Protein AF-A0A8S2REW9-F1 (afdb_monomer_lite)

Foldseek 3Di:
DVVQLVPDDPPDPVNVCQVVVVDDHPLLSCQAGFWVAFADDPNHGDVVRGTRDHVPRDGDPSNVVSVVRSVVRVVVVVVVCVVVVVVVVVVVCVVCVQWDQDPVRDTDD

pLDDT: mean 95.64, std 2.53, range [85.56, 98.31]

Structure (mmCIF, N/CA/C/O backbone):
data_AF-A0A8S2REW9-F1
#
_entry.id   AF-A0A8S2REW9-F1
#
loop_
_atom_site.group_PDB
_atom_site.id
_atom_site.type_symbol
_atom_site.label_atom_id
_atom_site.label_alt_id
_atom_site.label_comp_id
_atom_site.label_asym_id
_atom_site.label_entity_id
_atom_site.label_seq_id
_atom_site.pdbx_PDB_ins_code
_atom_site.Cartn_x
_atom_site.Cartn_y
_atom_site.Cartn_z
_atom_site.occupancy
_atom_site.B_iso_or_equiv
_atom_site.auth_seq_id
_atom_site.auth_comp_id
_atom_site.auth_asym_id
_atom_site.auth_atom_id
_atom_site.pdbx_PDB_model_num
ATOM 1 N N . GLY A 1 1 ? -9.673 8.192 12.014 1.00 85.62 1 GLY A N 1
ATOM 2 C CA . GLY A 1 1 ? -8.272 8.351 11.568 1.00 85.62 1 GLY A CA 1
ATOM 3 C C . GLY A 1 1 ? -7.480 9.287 12.464 1.00 85.62 1 GLY A C 1
ATOM 4 O O . GLY A 1 1 ? -6.713 8.819 13.292 1.00 85.62 1 GLY A O 1
ATOM 5 N N . SER A 1 2 ? -7.694 10.601 12.353 1.00 91.25 2 SER A N 1
ATOM 6 C CA . SER A 1 2 ? -6.968 11.624 13.131 1.00 91.25 2 SER A CA 1
ATOM 7 C C . SER A 1 2 ? -7.039 11.418 14.649 1.00 91.25 2 SER A C 1
ATOM 9 O O . SER A 1 2 ? -6.013 11.488 15.322 1.00 91.25 2 SER A O 1
ATOM 11 N N . SER A 1 3 ? -8.217 11.093 15.188 1.00 95.12 3 SER A N 1
ATOM 12 C CA . SER A 1 3 ? -8.381 10.804 16.620 1.00 95.12 3 SER A CA 1
ATOM 13 C C . SER A 1 3 ? -7.542 9.606 17.079 1.00 95.12 3 SER A C 1
ATOM 15 O O . SER A 1 3 ? -6.898 9.694 18.116 1.00 95.12 3 SER A O 1
ATOM 17 N N . ALA A 1 4 ? -7.466 8.538 16.273 1.00 93.31 4 ALA A N 1
ATOM 18 C CA . ALA A 1 4 ? -6.676 7.340 16.584 1.00 93.31 4 ALA A CA 1
ATOM 19 C C . ALA A 1 4 ? -5.163 7.616 16.593 1.00 93.31 4 ALA A C 1
ATOM 21 O O . ALA A 1 4 ? -4.418 7.027 17.365 1.00 93.31 4 ALA A O 1
ATOM 22 N N . GLN A 1 5 ? -4.691 8.539 15.754 1.00 92.19 5 GLN A N 1
ATOM 23 C CA . GLN A 1 5 ? -3.282 8.944 15.754 1.00 92.19 5 GLN A CA 1
ATOM 24 C C . GLN A 1 5 ? -2.937 9.801 16.976 1.00 92.19 5 GLN A C 1
ATOM 26 O O . GLN A 1 5 ? -1.854 9.666 17.540 1.00 92.19 5 GLN A O 1
ATOM 31 N N . ARG A 1 6 ? -3.860 10.679 17.389 1.00 94.00 6 ARG A N 1
ATOM 32 C CA . ARG A 1 6 ? -3.693 11.541 18.568 1.00 94.00 6 ARG A CA 1
ATOM 33 C C . ARG A 1 6 ? -3.800 10.770 19.881 1.00 94.00 6 ARG A C 1
ATOM 35 O O . ARG A 1 6 ? -3.169 11.171 20.848 1.00 94.00 6 ARG A O 1
ATOM 42 N N . SER A 1 7 ? -4.563 9.678 19.915 1.00 95.62 7 SER A N 1
ATOM 43 C CA . SER A 1 7 ? -4.697 8.839 21.110 1.00 95.62 7 SER A CA 1
ATOM 44 C C . SER A 1 7 ? -3.460 7.984 21.403 1.00 95.62 7 SER A C 1
ATOM 46 O O . SER A 1 7 ? -3.346 7.450 22.502 1.00 95.62 7 SER A O 1
ATOM 48 N N . LEU A 1 8 ? -2.538 7.823 20.445 1.00 95.25 8 LEU A N 1
ATOM 49 C CA . LEU A 1 8 ? -1.290 7.091 20.661 1.00 95.25 8 LEU A CA 1
ATOM 50 C C . LEU A 1 8 ? -0.248 7.962 21.372 1.00 95.25 8 LEU A C 1
ATOM 52 O O . LEU A 1 8 ? 0.056 9.072 20.920 1.00 95.25 8 LEU A O 1
ATOM 56 N N . SER A 1 9 ? 0.356 7.411 22.429 1.00 96.38 9 SER A N 1
ATOM 57 C CA . SER A 1 9 ? 1.489 8.029 23.123 1.00 96.38 9 SER A CA 1
ATOM 58 C C . SER A 1 9 ? 2.699 8.184 22.200 1.00 96.38 9 SER A C 1
ATOM 60 O O . SER A 1 9 ? 2.874 7.429 21.241 1.00 96.38 9 SER A O 1
ATOM 62 N N . ASP A 1 10 ? 3.571 9.143 22.503 1.00 92.44 10 ASP A N 1
ATOM 63 C CA . ASP A 1 10 ? 4.786 9.379 21.711 1.00 92.44 10 ASP A CA 1
ATOM 64 C C . ASP A 1 10 ? 5.828 8.260 21.867 1.00 92.44 10 ASP A C 1
ATOM 66 O O . ASP A 1 10 ? 6.654 8.055 20.983 1.00 92.44 10 ASP A O 1
ATOM 70 N N . PHE A 1 11 ? 5.730 7.465 22.938 1.00 95.31 11 PHE A N 1
ATOM 71 C CA . 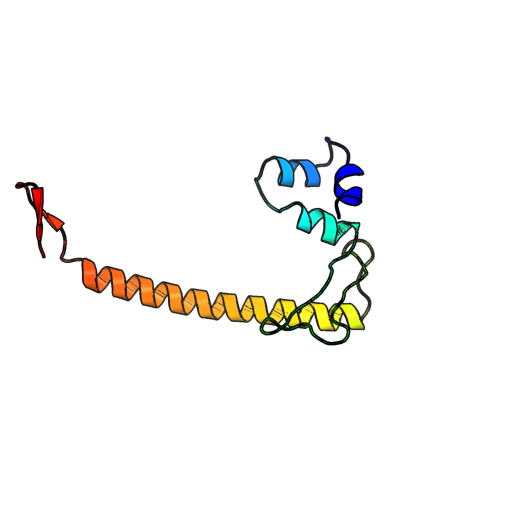PHE A 1 11 ? 6.550 6.269 23.164 1.00 95.31 11 PHE A CA 1
ATOM 72 C C . PHE A 1 11 ? 6.013 5.014 22.460 1.00 95.31 11 PHE A C 1
ATOM 74 O O . PHE A 1 11 ? 6.613 3.943 22.551 1.00 95.31 11 PHE A O 1
ATOM 81 N N . ASN A 1 12 ? 4.871 5.105 21.773 1.00 97.38 12 ASN A N 1
ATOM 82 C CA . ASN A 1 12 ? 4.333 3.980 21.028 1.00 97.38 12 ASN A CA 1
ATOM 83 C C . ASN A 1 12 ? 5.242 3.644 19.831 1.00 97.38 12 ASN A C 1
ATOM 85 O O . ASN A 1 12 ? 5.476 4.474 18.953 1.00 97.38 12 ASN A O 1
ATOM 89 N N . GLN A 1 13 ? 5.705 2.396 19.762 1.00 97.12 13 GLN A N 1
ATOM 90 C CA . GLN A 1 13 ? 6.644 1.944 18.729 1.00 97.12 13 GLN A CA 1
ATOM 91 C C . GLN A 1 13 ? 6.064 2.030 17.310 1.00 97.12 13 GLN A C 1
ATOM 93 O O . GLN A 1 13 ? 6.786 2.347 16.365 1.00 97.12 13 GLN A O 1
ATOM 98 N N . PHE A 1 14 ? 4.756 1.806 17.147 1.00 96.19 14 PHE A N 1
ATOM 99 C CA . PHE A 1 14 ? 4.107 1.938 15.845 1.00 96.19 14 PHE A CA 1
ATOM 100 C C . PHE A 1 14 ? 4.081 3.405 15.391 1.00 96.19 14 PHE A C 1
ATOM 102 O O . PHE A 1 14 ? 4.442 3.708 14.253 1.00 96.19 14 PHE A O 1
ATOM 109 N N . LYS A 1 15 ? 3.744 4.333 16.296 1.00 96.12 15 LYS A N 1
ATOM 110 C CA . LYS A 1 15 ? 3.802 5.777 16.024 1.00 96.12 15 LYS A CA 1
ATOM 111 C C . LYS A 1 15 ? 5.229 6.224 15.695 1.00 96.12 15 LYS A C 1
ATOM 113 O O . LYS A 1 15 ? 5.415 6.943 14.718 1.00 96.12 15 LYS A O 1
ATOM 118 N N . ALA A 1 16 ? 6.230 5.748 16.436 1.00 96.44 16 ALA A N 1
ATOM 119 C CA . ALA A 1 16 ? 7.638 6.064 16.191 1.00 96.44 16 ALA A CA 1
ATOM 120 C C . ALA A 1 16 ? 8.114 5.618 14.793 1.00 96.44 16 ALA A C 1
ATOM 122 O O . ALA A 1 16 ? 8.792 6.376 14.099 1.00 96.44 16 ALA A O 1
ATOM 123 N N . MET A 1 17 ? 7.711 4.429 14.330 1.00 97.44 17 MET A N 1
ATOM 124 C CA . MET A 1 17 ? 8.044 3.930 12.987 1.00 97.44 17 MET A CA 1
ATOM 125 C C . MET A 1 17 ? 7.448 4.809 11.872 1.00 97.44 17 MET A C 1
ATOM 127 O O . MET A 1 17 ? 8.121 5.093 10.882 1.00 97.44 17 MET A O 1
ATOM 131 N N . VAL A 1 18 ? 6.205 5.270 12.050 1.00 96.50 18 VAL A N 1
ATOM 132 C CA . VAL A 1 18 ? 5.525 6.139 11.077 1.00 96.50 18 VAL A CA 1
ATOM 133 C C . VAL A 1 18 ? 6.101 7.558 11.100 1.00 96.50 18 VAL A C 1
ATOM 135 O O . VAL A 1 18 ? 6.351 8.128 10.043 1.00 96.50 18 VAL A O 1
ATOM 138 N N . VAL A 1 19 ? 6.349 8.128 12.285 1.00 94.31 19 VAL A N 1
ATOM 139 C CA . VAL A 1 19 ? 6.896 9.491 12.437 1.00 94.31 19 VAL A CA 1
ATOM 140 C C . VAL A 1 19 ? 8.339 9.583 11.943 1.00 94.31 19 VAL A C 1
ATOM 142 O O . VAL A 1 19 ? 8.704 10.576 11.323 1.00 94.31 19 VAL A O 1
ATOM 145 N N . SER A 1 20 ? 9.150 8.547 12.166 1.00 96.25 20 SER A N 1
ATOM 146 C CA . SER A 1 20 ? 10.522 8.492 11.642 1.00 96.25 20 SER A CA 1
ATOM 147 C C . SER A 1 20 ? 10.592 8.301 10.122 1.00 96.25 20 SER A C 1
ATOM 149 O O . SER A 1 20 ? 11.663 8.462 9.543 1.00 96.25 20 SER A O 1
ATOM 151 N N . GLY A 1 21 ? 9.481 7.939 9.469 1.00 96.50 21 GLY A N 1
ATOM 152 C CA . GLY A 1 21 ? 9.436 7.664 8.033 1.00 96.50 21 GLY A CA 1
ATOM 153 C C . GLY A 1 21 ? 10.058 6.325 7.626 1.00 96.50 21 GLY A C 1
ATOM 154 O O . GLY A 1 21 ? 10.204 6.065 6.435 1.00 96.50 21 GLY A O 1
ATOM 155 N N . ALA A 1 22 ? 10.412 5.463 8.584 1.00 97.38 22 ALA A N 1
ATOM 156 C CA . ALA A 1 22 ? 11.053 4.183 8.300 1.00 97.38 22 ALA A CA 1
ATOM 157 C C . ALA A 1 22 ? 10.125 3.222 7.538 1.00 97.38 22 ALA A C 1
ATOM 159 O O . ALA A 1 22 ? 10.531 2.609 6.550 1.00 97.38 22 ALA A O 1
ATOM 160 N N . LYS A 1 23 ? 8.874 3.071 7.996 1.00 96.56 23 LYS A N 1
ATOM 161 C CA . LYS A 1 23 ? 7.858 2.263 7.311 1.00 96.56 23 LYS A CA 1
ATOM 162 C C . LYS A 1 23 ? 6.450 2.625 7.775 1.00 96.56 23 LYS A C 1
ATOM 164 O O . LYS A 1 23 ? 6.201 2.863 8.952 1.00 96.56 23 LYS A O 1
ATOM 169 N N . GLY A 1 24 ? 5.508 2.562 6.840 1.00 95.25 24 GLY A N 1
ATOM 170 C CA . GLY A 1 24 ? 4.104 2.850 7.103 1.00 95.25 24 GLY A CA 1
ATOM 171 C C . GLY A 1 24 ? 3.786 4.343 7.099 1.00 95.25 24 GLY A C 1
ATOM 172 O O . GLY A 1 24 ? 4.653 5.208 7.152 1.00 95.25 24 GLY A O 1
ATOM 173 N N . LEU A 1 25 ? 2.496 4.624 7.005 1.00 96.50 25 LEU A N 1
ATOM 174 C CA . LEU A 1 25 ? 1.895 5.943 6.918 1.00 96.50 25 LEU A CA 1
ATOM 175 C C . LEU A 1 25 ? 0.800 6.077 7.982 1.00 96.50 25 LEU A C 1
ATOM 177 O O . LEU A 1 25 ? 0.324 5.101 8.567 1.00 96.50 25 LEU A O 1
ATOM 181 N N . SER A 1 26 ? 0.332 7.304 8.185 1.00 94.81 26 SER A N 1
ATOM 182 C CA . SER A 1 26 ? -0.733 7.632 9.141 1.00 94.81 26 SER A CA 1
ATOM 183 C C . SER A 1 26 ? -2.067 6.903 8.847 1.00 94.81 26 SER A C 1
ATOM 185 O O . SER A 1 26 ? -2.872 6.644 9.754 1.00 94.81 26 SER A O 1
ATOM 187 N N . ILE A 1 27 ? -2.281 6.488 7.590 1.00 97.00 27 ILE A N 1
ATOM 188 C CA . ILE A 1 27 ? -3.395 5.618 7.191 1.00 97.00 27 ILE A CA 1
ATOM 189 C C . ILE A 1 27 ? -3.273 4.211 7.783 1.00 97.00 27 ILE A C 1
ATOM 191 O O . ILE A 1 27 ? -4.279 3.675 8.230 1.00 97.00 27 ILE A O 1
ATOM 195 N N . ASN A 1 28 ? -2.067 3.642 7.894 1.00 97.38 28 ASN A N 1
ATOM 196 C CA . ASN A 1 28 ? -1.889 2.305 8.464 1.00 97.38 28 ASN A CA 1
ATOM 197 C C . ASN A 1 28 ? -2.313 2.274 9.938 1.00 97.38 28 ASN A C 1
ATOM 199 O O . ASN A 1 28 ? -3.015 1.357 10.347 1.00 97.38 28 ASN A O 1
ATOM 203 N N . ILE A 1 29 ? -1.978 3.315 10.710 1.00 97.12 29 ILE A N 1
ATOM 204 C CA . ILE A 1 29 ? -2.465 3.478 12.093 1.00 97.12 29 ILE A CA 1
ATOM 205 C C . ILE A 1 29 ? -3.997 3.512 12.123 1.00 97.12 29 ILE A C 1
ATOM 207 O O . ILE A 1 29 ? -4.629 2.856 12.948 1.00 97.12 29 ILE A O 1
ATOM 211 N N . SER A 1 30 ? -4.605 4.256 11.198 1.00 97.38 30 SER A N 1
ATOM 212 C CA . SER A 1 30 ? -6.063 4.388 11.129 1.00 97.38 30 SER A CA 1
ATOM 213 C C . SER A 1 30 ? -6.751 3.062 10.795 1.00 97.38 30 SER A C 1
ATOM 215 O O . SER A 1 30 ? -7.768 2.757 11.404 1.00 97.38 30 SER A O 1
ATOM 217 N N . GLN A 1 31 ? -6.187 2.267 9.884 1.00 97.81 31 GLN A N 1
ATOM 218 C CA . GLN A 1 31 ? -6.740 0.967 9.489 1.00 97.81 31 GLN A CA 1
ATOM 219 C C . GLN A 1 31 ? -6.609 -0.092 10.584 1.00 97.81 31 GLN A C 1
ATOM 221 O O . GLN A 1 31 ? -7.498 -0.923 10.758 1.00 97.81 31 GLN A O 1
ATOM 226 N N . VAL A 1 32 ? -5.522 -0.040 11.356 1.00 97.94 32 VAL A N 1
ATOM 227 C CA . VAL A 1 32 ? -5.304 -0.966 12.472 1.00 97.94 32 VAL A CA 1
ATOM 228 C C . VAL A 1 32 ? -6.203 -0.641 13.665 1.00 97.94 32 VAL A C 1
ATOM 230 O O . VAL A 1 32 ? -6.695 -1.568 14.295 1.00 97.94 32 VAL A O 1
ATOM 233 N N . ILE A 1 33 ? -6.431 0.644 13.969 1.00 96.62 33 ILE A N 1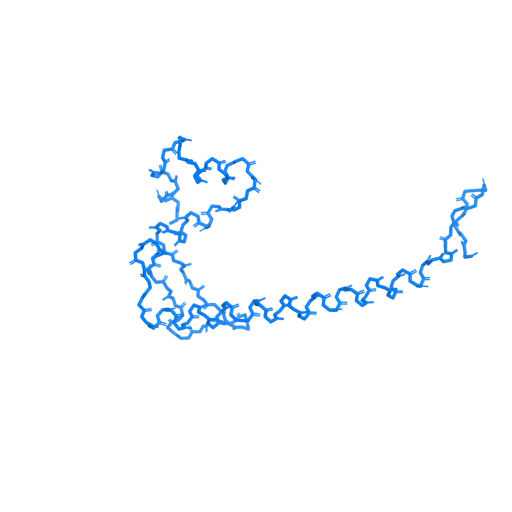
ATOM 234 C CA . ILE A 1 33 ? -7.073 1.069 15.229 1.00 96.62 33 ILE A CA 1
ATOM 235 C C . ILE A 1 33 ? -8.527 1.531 15.048 1.00 96.62 33 ILE A C 1
ATOM 237 O O . ILE A 1 33 ? -9.336 1.325 15.944 1.00 96.62 33 ILE A O 1
ATOM 241 N N . ALA A 1 34 ? -8.865 2.185 13.932 1.00 97.31 34 ALA A N 1
ATOM 242 C CA . ALA A 1 34 ? -10.171 2.824 13.739 1.00 97.31 34 ALA A CA 1
ATOM 243 C C . ALA A 1 34 ? -11.071 2.067 12.753 1.00 97.31 34 ALA A C 1
ATOM 245 O O . ALA A 1 34 ? -12.072 1.507 13.172 1.00 97.31 34 ALA A O 1
ATOM 246 N N . CYS A 1 35 ? -10.732 2.057 11.463 1.00 97.31 35 CYS A N 1
ATOM 247 C CA . CYS A 1 35 ? -11.479 1.342 10.423 1.00 97.31 35 CYS A CA 1
ATOM 248 C C . CYS A 1 35 ? -10.615 1.168 9.171 1.00 97.31 35 CYS A C 1
ATOM 250 O O . CYS A 1 35 ? -9.809 2.048 8.848 1.00 97.31 35 CYS A O 1
ATOM 252 N N . VAL A 1 36 ? -10.784 0.057 8.448 1.00 97.56 36 VAL A N 1
ATOM 253 C CA . VAL A 1 36 ? -10.039 -0.188 7.200 1.00 97.56 36 VAL A CA 1
ATOM 254 C C . VAL A 1 36 ? -10.508 0.747 6.077 1.00 97.56 36 VAL A C 1
ATOM 256 O O . VAL A 1 36 ? -9.679 1.299 5.344 1.00 97.56 36 VAL A O 1
ATOM 259 N N . GLY A 1 37 ? -11.823 0.965 5.976 1.00 97.06 37 GLY A N 1
ATOM 260 C CA . GLY A 1 37 ? -12.452 1.882 5.030 1.00 97.06 37 GLY A CA 1
ATOM 261 C C . GLY A 1 37 ? -12.896 1.239 3.712 1.00 97.06 37 GLY A C 1
ATOM 262 O O . GLY A 1 37 ? -12.972 0.018 3.565 1.00 97.06 37 GLY A O 1
ATOM 263 N N . GLN A 1 38 ? -13.226 2.091 2.738 1.00 96.62 38 GLN A N 1
ATOM 264 C CA . GLN A 1 38 ? -13.763 1.674 1.439 1.00 96.62 38 GLN A CA 1
ATOM 265 C C . GLN A 1 38 ? -12.747 0.862 0.626 1.00 96.62 38 GLN A C 1
ATOM 267 O O . GLN A 1 38 ? -11.650 1.336 0.341 1.00 96.62 38 GLN A O 1
ATOM 272 N N . GLN A 1 39 ? -13.180 -0.306 0.163 1.00 96.44 39 GLN A N 1
ATOM 273 C CA . GLN A 1 39 ? -12.506 -1.110 -0.847 1.00 96.44 39 GLN A CA 1
ATOM 274 C C . GLN A 1 39 ? -13.030 -0.743 -2.236 1.00 96.44 39 GLN A C 1
ATOM 276 O O . GLN A 1 39 ? -14.240 -0.596 -2.443 1.00 96.44 39 GLN A O 1
ATOM 281 N N . ASN A 1 40 ? -12.112 -0.595 -3.181 1.00 94.19 40 ASN A N 1
ATOM 28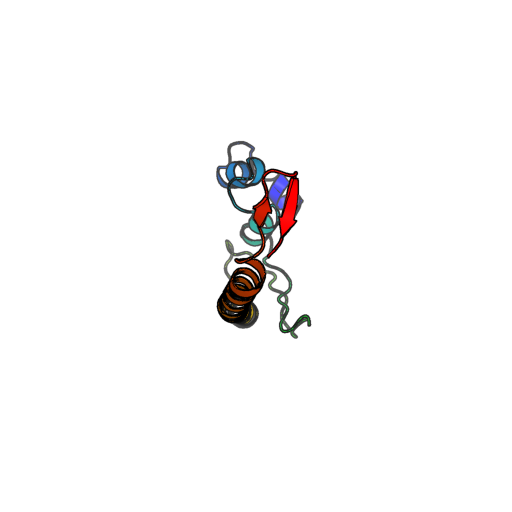2 C CA . ASN A 1 40 ? -12.413 -0.341 -4.583 1.00 94.19 40 ASN A CA 1
ATOM 283 C C . ASN A 1 40 ? -11.841 -1.485 -5.418 1.00 94.19 40 ASN A C 1
ATOM 285 O O . ASN A 1 40 ? -10.820 -2.052 -5.036 1.00 94.19 40 ASN A O 1
ATOM 289 N N . VAL A 1 41 ? -12.498 -1.786 -6.536 1.00 93.81 41 VAL A N 1
ATOM 290 C CA . VAL A 1 41 ? -12.002 -2.716 -7.554 1.00 93.81 41 VAL A CA 1
ATOM 291 C C . VAL A 1 41 ? -12.121 -2.048 -8.920 1.00 93.81 41 VAL A C 1
ATOM 293 O O . VAL A 1 41 ? -13.144 -1.419 -9.200 1.00 93.81 41 VAL A O 1
ATOM 296 N N . GLU A 1 42 ? -11.073 -2.115 -9.741 1.00 92.12 42 GLU A N 1
ATOM 297 C CA . GLU A 1 42 ? -11.004 -1.484 -11.070 1.00 92.12 42 GLU A CA 1
ATOM 298 C C . GLU A 1 42 ? -11.337 0.021 -11.032 1.00 92.12 42 GLU A C 1
ATOM 300 O O . GLU A 1 42 ? -12.051 0.571 -11.876 1.00 92.12 42 GLU A O 1
ATOM 305 N N . GLY A 1 43 ? -10.872 0.704 -9.981 1.00 92.00 43 GLY A N 1
ATOM 306 C CA . GLY A 1 43 ? -11.115 2.133 -9.760 1.00 92.00 43 GLY A CA 1
ATOM 307 C C . GLY A 1 43 ? -12.555 2.499 -9.372 1.00 92.00 43 GLY A C 1
ATOM 308 O O . GLY A 1 43 ? -12.855 3.681 -9.197 1.00 92.00 43 GLY A O 1
ATOM 309 N N . LYS A 1 44 ? -13.449 1.519 -9.198 1.00 94.62 44 LYS A N 1
ATOM 310 C CA . LYS A 1 44 ? -14.850 1.728 -8.814 1.00 94.62 44 LYS A CA 1
ATOM 311 C C . LYS A 1 44 ? -15.116 1.233 -7.398 1.00 94.62 44 LYS A C 1
ATOM 313 O O . LYS A 1 44 ? -14.481 0.304 -6.904 1.00 94.62 44 LYS A O 1
ATOM 318 N N . ARG A 1 45 ? -16.104 1.847 -6.743 1.00 95.75 45 ARG A N 1
ATOM 319 C CA . ARG A 1 45 ? -16.614 1.358 -5.456 1.00 95.75 45 ARG A CA 1
ATOM 320 C C . ARG A 1 45 ? -17.399 0.075 -5.682 1.00 95.75 45 ARG A C 1
ATOM 322 O O . ARG A 1 45 ? -18.287 0.043 -6.531 1.00 95.75 45 ARG A O 1
ATOM 329 N N . ILE A 1 46 ? -17.114 -0.944 -4.882 1.00 91.19 46 ILE A N 1
ATOM 330 C CA . ILE A 1 46 ? -17.904 -2.175 -4.866 1.00 91.19 46 ILE A CA 1
ATOM 331 C C . ILE A 1 46 ? -19.088 -2.025 -3.891 1.00 91.19 46 ILE A C 1
ATOM 333 O O . ILE A 1 46 ? -18.919 -1.425 -2.819 1.00 91.19 46 ILE A O 1
ATOM 337 N N . PRO A 1 47 ? -20.289 -2.535 -4.229 1.00 86.75 47 PRO A N 1
ATOM 338 C CA . PRO A 1 47 ? -21.406 -2.606 -3.289 1.00 86.75 47 PRO A CA 1
ATOM 339 C C . PRO A 1 47 ? -20.989 -3.356 -2.021 1.00 86.75 47 PRO A C 1
ATOM 341 O O . PRO A 1 47 ? -20.297 -4.364 -2.115 1.00 86.75 47 PRO A O 1
ATOM 344 N N . PHE A 1 48 ? -21.372 -2.848 -0.845 1.00 86.38 48 PHE A N 1
ATOM 345 C CA . PHE A 1 48 ? -20.947 -3.380 0.463 1.00 86.38 48 PHE A CA 1
ATOM 346 C C . PHE A 1 48 ? -19.421 -3.407 0.692 1.00 86.38 48 PHE A C 1
ATOM 348 O O . PHE A 1 48 ? -18.935 -4.067 1.602 1.00 86.38 48 PHE A O 1
ATOM 355 N N . GLY A 1 49 ? -18.652 -2.647 -0.095 1.00 92.38 49 GLY A N 1
ATOM 356 C CA . GLY A 1 49 ? -17.193 -2.591 0.005 1.00 92.38 49 GLY A CA 1
ATOM 357 C C . GLY A 1 49 ? -16.636 -1.739 1.137 1.00 92.38 49 GLY A C 1
ATOM 358 O O . GLY A 1 49 ? -15.423 -1.568 1.211 1.00 92.38 49 GLY A O 1
ATOM 359 N N . PHE A 1 50 ? -17.477 -1.135 1.973 1.00 97.00 50 PHE A N 1
ATOM 360 C CA . PHE A 1 50 ? -16.992 -0.377 3.119 1.00 97.00 50 PHE A CA 1
ATOM 361 C C . PHE A 1 50 ? -16.719 -1.324 4.284 1.00 97.00 50 PHE A C 1
ATOM 363 O O . PHE A 1 50 ? -17.632 -1.995 4.753 1.00 97.00 50 PHE A O 1
ATOM 370 N N . VAL A 1 51 ? -15.466 -1.359 4.738 1.00 97.62 51 VAL A N 1
ATOM 371 C CA . VAL A 1 51 ? -15.056 -2.120 5.919 1.00 97.62 51 VAL A CA 1
ATOM 372 C C . VAL A 1 51 ? -15.035 -1.171 7.111 1.00 97.62 51 VAL A C 1
ATOM 374 O O . VAL A 1 51 ? -14.162 -0.300 7.209 1.00 97.62 51 VAL A O 1
ATOM 377 N N . GLU A 1 52 ? -16.028 -1.316 7.982 1.00 97.00 52 GLU A N 1
ATOM 378 C CA . GLU A 1 52 ? -16.205 -0.491 9.175 1.00 97.00 52 GLU A CA 1
ATOM 379 C C . GLU A 1 52 ? -15.244 -0.920 10.281 1.00 97.00 52 GLU A C 1
ATOM 381 O O . GLU A 1 52 ? -14.672 -0.070 10.962 1.00 97.00 52 GLU A O 1
ATOM 386 N N . ASN A 1 53 ? -15.005 -2.225 10.414 1.00 97.81 53 ASN A N 1
ATOM 387 C CA . ASN A 1 53 ? -14.108 -2.739 11.437 1.00 97.81 53 ASN A CA 1
ATOM 388 C C . ASN A 1 53 ? -12.633 -2.406 11.154 1.00 97.81 53 ASN A C 1
ATOM 390 O O . ASN A 1 53 ? -12.195 -2.188 10.017 1.00 97.81 53 ASN A O 1
ATOM 394 N N . SER A 1 54 ? -11.842 -2.365 12.223 1.00 98.06 54 SER A N 1
ATOM 395 C CA . SER A 1 54 ? -10.384 -2.253 12.165 1.00 98.06 54 SER A CA 1
ATOM 396 C C . SER A 1 54 ? -9.721 -3.631 12.185 1.00 98.06 54 SER A C 1
ATOM 398 O O . SER A 1 54 ? -10.334 -4.624 12.581 1.00 98.06 54 SER A O 1
ATOM 400 N N . TYR A 1 55 ? -8.437 -3.709 11.820 1.00 98.00 55 TYR A N 1
ATOM 401 C CA . TYR A 1 55 ? -7.703 -4.977 11.937 1.00 98.00 55 TYR A CA 1
ATOM 402 C C . TYR A 1 55 ? -7.582 -5.475 13.381 1.00 98.00 55 TYR A C 1
ATOM 404 O O . TYR A 1 55 ? -7.482 -6.680 13.589 1.00 98.00 55 TYR A O 1
ATOM 412 N N . LEU A 1 56 ? -7.601 -4.573 14.370 1.00 97.00 56 LEU A N 1
ATOM 413 C CA . LEU A 1 56 ? -7.573 -4.953 15.782 1.00 97.00 56 LEU A CA 1
ATOM 414 C C . LEU A 1 56 ? -8.887 -5.608 16.230 1.00 97.00 56 LEU A C 1
ATOM 416 O O . LEU A 1 56 ? -8.859 -6.563 16.999 1.00 97.00 56 LEU A O 1
ATOM 420 N N . GLN A 1 57 ? -10.025 -5.098 15.755 1.00 97.25 57 GLN A N 1
ATOM 421 C CA . GLN A 1 57 ? -11.351 -5.628 16.089 1.00 97.25 57 GLN A CA 1
ATOM 422 C C . GLN A 1 57 ? -11.687 -6.906 15.307 1.00 97.25 57 GLN A C 1
ATOM 424 O O . GLN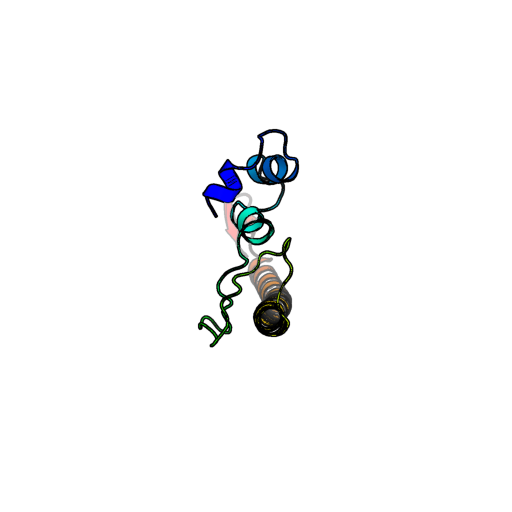 A 1 57 ? -12.461 -7.737 15.781 1.00 97.25 57 GLN A O 1
ATOM 429 N N . GLY A 1 58 ? -11.072 -7.080 14.135 1.00 97.56 58 GLY A N 1
ATOM 430 C CA . GLY A 1 58 ? -11.350 -8.183 13.225 1.00 97.56 58 GLY A CA 1
ATOM 431 C C . GLY A 1 58 ? -12.505 -7.865 12.276 1.00 97.56 58 GLY A C 1
ATOM 432 O O . GLY A 1 58 ? -13.386 -7.065 12.578 1.00 97.56 58 GLY A O 1
ATOM 433 N N . LEU A 1 59 ? -12.474 -8.477 11.093 1.00 97.69 59 LEU A N 1
ATOM 434 C CA . LEU A 1 59 ? -13.448 -8.233 10.030 1.00 97.69 59 LEU A CA 1
ATOM 435 C C . LEU A 1 59 ? -14.563 -9.279 10.083 1.00 97.69 59 LEU A C 1
ATOM 437 O O . LEU A 1 59 ? -14.311 -10.461 10.324 1.00 97.69 59 LEU A O 1
ATOM 441 N N . THR A 1 60 ? -15.788 -8.859 9.776 1.00 97.12 60 THR A N 1
ATOM 442 C CA . THR A 1 60 ? -16.883 -9.797 9.495 1.00 97.12 60 THR A CA 1
ATOM 443 C C . THR A 1 60 ? -16.588 -10.599 8.225 1.00 97.12 60 THR A C 1
ATOM 445 O O . THR A 1 60 ? -15.796 -10.187 7.378 1.00 97.12 60 THR A O 1
ATOM 448 N N . THR A 1 61 ? -17.255 -11.738 8.036 1.00 96.81 61 THR A N 1
ATOM 449 C CA . THR A 1 61 ? -17.066 -12.576 6.838 1.00 96.81 61 THR A CA 1
ATOM 450 C C . THR A 1 61 ? -17.311 -11.807 5.535 1.00 96.81 61 THR A C 1
ATOM 452 O O . THR A 1 61 ? -16.590 -12.000 4.557 1.00 96.81 61 THR A O 1
ATOM 455 N N . VAL A 1 62 ? -18.302 -10.910 5.529 1.00 94.50 62 VAL A N 1
ATOM 456 C CA . VAL A 1 62 ? -18.656 -10.091 4.362 1.00 94.50 62 VAL A CA 1
ATOM 457 C C . VAL A 1 62 ? -17.566 -9.056 4.083 1.00 94.50 62 VAL A C 1
ATOM 459 O O . VAL A 1 62 ? -17.060 -8.981 2.965 1.00 94.50 62 VAL A O 1
ATOM 462 N N . GLU A 1 63 ? -17.141 -8.309 5.103 1.00 96.38 63 GLU A N 1
ATOM 463 C CA . GLU A 1 63 ? -16.038 -7.351 4.981 1.00 96.38 63 GLU A CA 1
ATOM 464 C C . GLU A 1 63 ? -14.739 -8.028 4.545 1.00 96.38 63 GLU A C 1
ATOM 466 O O . GLU A 1 63 ? -14.034 -7.504 3.687 1.00 96.38 63 GLU A O 1
ATOM 471 N N . PHE A 1 64 ? -14.438 -9.207 5.096 1.00 96.69 64 PHE A N 1
ATOM 472 C CA . PHE A 1 64 ? -13.264 -9.988 4.729 1.00 96.69 64 PHE A CA 1
ATOM 473 C C . PHE A 1 64 ? -13.290 -10.375 3.247 1.00 96.69 64 PHE A C 1
ATOM 475 O O . PHE A 1 64 ? -12.299 -10.178 2.548 1.00 96.69 64 PHE A O 1
ATOM 482 N N . TYR A 1 65 ? -14.429 -10.856 2.741 1.00 95.81 65 TYR A N 1
ATOM 483 C CA . TYR A 1 65 ? -14.587 -11.191 1.325 1.00 95.81 65 TYR A CA 1
ATOM 484 C C . TYR A 1 65 ? -14.314 -9.983 0.413 1.00 95.81 65 TYR A C 1
ATOM 486 O O . TYR A 1 65 ? -13.502 -10.066 -0.511 1.00 95.81 65 TYR A O 1
ATOM 494 N N . PHE A 1 66 ? -14.934 -8.835 0.704 1.00 94.94 66 PHE A N 1
ATOM 495 C CA . PHE A 1 66 ? -14.733 -7.610 -0.075 1.00 94.94 66 PHE A CA 1
ATOM 496 C C . PHE A 1 66 ? -13.311 -7.042 0.055 1.00 94.94 66 PHE A C 1
ATOM 498 O O . PHE A 1 66 ? -12.753 -6.556 -0.929 1.00 94.94 66 PHE A O 1
ATOM 505 N N . HIS A 1 67 ? -12.692 -7.157 1.230 1.00 96.06 67 HIS A N 1
ATOM 506 C CA . HIS A 1 67 ? -11.305 -6.761 1.460 1.00 96.06 67 H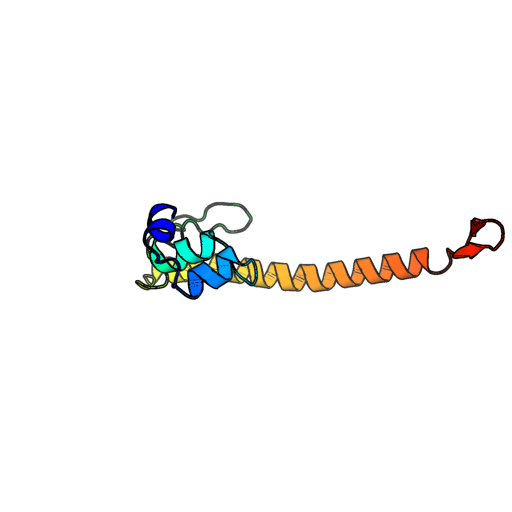IS A CA 1
ATOM 507 C C . HIS A 1 67 ? -10.315 -7.606 0.649 1.00 96.06 67 HIS A C 1
ATOM 509 O O . HIS A 1 67 ? -9.411 -7.069 0.007 1.00 96.06 67 HIS A O 1
ATOM 515 N N . VAL A 1 68 ? -10.522 -8.925 0.603 1.00 96.12 68 VAL A N 1
ATOM 516 C CA . VAL A 1 68 ? -9.678 -9.837 -0.179 1.00 96.12 68 VAL A CA 1
ATOM 517 C C . VAL A 1 68 ? -9.809 -9.585 -1.682 1.00 96.12 68 VAL A C 1
ATOM 519 O O . VAL A 1 68 ? -8.813 -9.702 -2.394 1.00 96.12 68 VAL A O 1
ATOM 522 N N . MET A 1 69 ? -10.985 -9.191 -2.184 1.00 94.69 69 MET A N 1
ATOM 523 C CA . MET A 1 69 ? -11.141 -8.847 -3.604 1.00 94.69 69 MET A CA 1
ATOM 524 C C . MET A 1 69 ? -10.250 -7.670 -4.023 1.00 94.69 69 MET A C 1
ATOM 526 O O . MET A 1 69 ? -9.529 -7.791 -5.015 1.00 94.69 69 MET A O 1
ATOM 530 N N . GLY A 1 70 ? -10.227 -6.582 -3.244 1.00 92.62 70 GLY A N 1
ATOM 531 C CA . GLY A 1 70 ? -9.312 -5.457 -3.488 1.00 92.62 70 GLY A CA 1
ATOM 532 C C . GLY A 1 70 ? -7.839 -5.856 -3.333 1.00 92.62 70 GLY A C 1
ATOM 533 O O . GLY A 1 70 ? -6.992 -5.504 -4.155 1.00 92.62 70 GLY A O 1
ATOM 534 N N . GLY A 1 71 ? -7.528 -6.679 -2.325 1.00 94.44 71 GLY A N 1
ATOM 535 C CA . GLY A 1 71 ? -6.186 -7.234 -2.133 1.00 94.44 71 GLY A CA 1
ATOM 536 C C . GLY A 1 71 ? -5.696 -8.047 -3.338 1.00 94.44 71 GLY A C 1
ATOM 537 O O . GLY A 1 71 ? -4.571 -7.853 -3.801 1.00 94.44 71 GLY A O 1
ATOM 538 N N . ARG A 1 72 ? -6.546 -8.911 -3.904 1.00 96.56 72 ARG A N 1
ATOM 539 C CA . ARG A 1 72 ? -6.217 -9.733 -5.078 1.00 96.56 72 ARG A CA 1
ATOM 540 C C . ARG A 1 72 ? -5.900 -8.887 -6.310 1.00 96.56 72 ARG A C 1
ATOM 542 O O . ARG A 1 72 ? -4.944 -9.210 -7.010 1.00 96.56 72 ARG A O 1
ATOM 549 N N . GLU A 1 73 ? -6.662 -7.825 -6.568 1.00 95.19 73 GLU A N 1
ATOM 550 C CA . GLU A 1 73 ? -6.381 -6.904 -7.678 1.00 95.19 73 GLU A CA 1
ATOM 551 C C . GLU A 1 73 ? -4.975 -6.301 -7.554 1.00 95.19 73 GLU A C 1
ATOM 553 O O . GLU A 1 73 ? -4.199 -6.357 -8.505 1.00 95.19 73 GLU A O 1
ATOM 558 N N . SER A 1 74 ? -4.604 -5.818 -6.362 1.00 94.50 74 SER A N 1
ATOM 559 C CA . SER A 1 74 ? -3.283 -5.213 -6.136 1.00 94.50 74 SER A CA 1
ATOM 560 C C . SER A 1 74 ? -2.114 -6.183 -6.366 1.00 94.50 74 SER A C 1
ATOM 562 O O . SER A 1 74 ? -1.064 -5.791 -6.883 1.00 94.50 74 SER A O 1
ATOM 564 N N . LEU A 1 75 ? -2.293 -7.465 -6.026 1.00 97.19 75 LEU A N 1
ATOM 565 C CA . LEU A 1 75 ? -1.283 -8.500 -6.252 1.00 97.19 75 LEU A CA 1
ATOM 566 C C . LEU A 1 75 ? -1.120 -8.809 -7.743 1.00 97.19 75 LEU A C 1
ATOM 568 O O . LEU A 1 75 ? 0.005 -8.959 -8.220 1.00 97.19 75 LEU A O 1
ATOM 572 N N . ILE A 1 76 ? -2.231 -8.869 -8.478 1.00 97.12 76 ILE A N 1
ATOM 573 C CA . ILE A 1 76 ? -2.221 -9.071 -9.931 1.00 97.12 76 ILE A CA 1
ATOM 574 C C . ILE A 1 76 ? -1.540 -7.886 -10.622 1.00 97.12 76 ILE A C 1
ATOM 576 O O . ILE A 1 76 ? -0.634 -8.092 -11.427 1.00 97.12 76 ILE A O 1
ATOM 580 N N . ASP A 1 77 ? -1.919 -6.658 -10.270 1.00 96.62 77 ASP A N 1
ATOM 581 C CA . ASP A 1 77 ? -1.337 -5.436 -10.833 1.00 96.62 77 ASP A CA 1
ATOM 582 C C . ASP A 1 77 ? 0.173 -5.353 -10.576 1.00 96.62 77 ASP A C 1
ATOM 584 O O . ASP A 1 77 ? 0.947 -5.042 -11.480 1.00 96.62 77 ASP A O 1
ATOM 588 N N . THR A 1 78 ? 0.618 -5.729 -9.374 1.00 97.44 78 THR A N 1
ATOM 589 C CA . THR A 1 78 ? 2.049 -5.801 -9.051 1.00 97.44 78 THR A CA 1
ATOM 590 C C . THR A 1 78 ? 2.773 -6.790 -9.965 1.00 97.44 78 THR A C 1
ATOM 592 O O . THR A 1 78 ? 3.798 -6.439 -10.548 1.00 97.44 78 THR A O 1
ATOM 595 N N . ALA A 1 79 ? 2.234 -8.001 -10.144 1.00 96.62 79 ALA A N 1
ATOM 596 C CA . ALA A 1 79 ? 2.850 -9.019 -10.994 1.00 96.62 79 ALA A CA 1
ATOM 597 C C . ALA A 1 79 ? 2.951 -8.571 -12.465 1.00 96.62 79 ALA A C 1
ATOM 599 O O . ALA A 1 79 ? 4.000 -8.741 -13.092 1.00 96.62 79 ALA A O 1
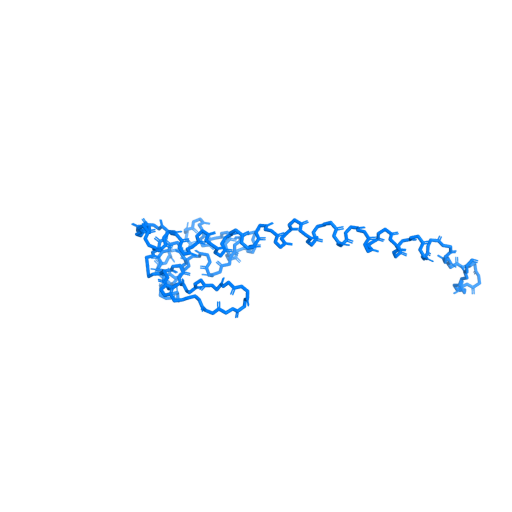ATOM 600 N N . VAL A 1 80 ? 1.892 -7.950 -12.997 1.00 96.94 80 VAL A N 1
ATOM 601 C CA . VAL A 1 80 ? 1.869 -7.414 -14.367 1.00 96.94 80 VAL A CA 1
ATOM 602 C C . VAL A 1 80 ? 2.874 -6.271 -14.514 1.00 96.94 80 VAL A C 1
ATOM 604 O O . VAL A 1 80 ? 3.748 -6.327 -15.382 1.00 96.94 80 VAL A O 1
ATOM 607 N N . LYS A 1 81 ? 2.836 -5.275 -13.619 1.00 97.25 81 LYS A N 1
ATOM 608 C CA . LYS A 1 81 ? 3.749 -4.124 -13.660 1.00 97.25 81 LYS A CA 1
ATOM 609 C C . LYS A 1 81 ? 5.207 -4.531 -13.518 1.00 97.25 81 LYS A C 1
ATOM 611 O O . LYS A 1 81 ? 6.053 -3.951 -14.193 1.00 97.25 81 LYS A O 1
ATOM 616 N N . THR A 1 82 ? 5.537 -5.523 -12.689 1.00 96.81 82 THR A N 1
ATOM 617 C CA . THR A 1 82 ? 6.911 -6.042 -12.600 1.00 96.81 82 THR A CA 1
ATOM 618 C C . THR A 1 82 ? 7.392 -6.581 -13.950 1.00 96.81 82 THR A C 1
ATOM 620 O O . THR A 1 82 ? 8.499 -6.251 -14.380 1.00 96.81 82 THR A O 1
ATOM 623 N N . ALA A 1 83 ? 6.564 -7.363 -14.647 1.00 94.88 83 ALA A N 1
ATOM 624 C CA . ALA A 1 83 ? 6.921 -7.913 -15.952 1.00 94.88 83 ALA A CA 1
ATOM 625 C C . ALA A 1 83 ? 7.076 -6.814 -17.022 1.00 94.88 83 ALA A C 1
ATOM 627 O O . ALA A 1 83 ? 8.073 -6.782 -17.750 1.00 94.88 83 ALA A O 1
ATOM 628 N N . GLU A 1 84 ? 6.121 -5.885 -17.095 1.00 97.06 84 GLU A N 1
ATOM 629 C CA . GLU A 1 84 ? 6.115 -4.810 -18.091 1.00 97.06 84 GLU A CA 1
ATOM 630 C C . GLU A 1 84 ? 7.261 -3.815 -17.892 1.00 97.06 84 GLU A C 1
ATOM 632 O O . GLU A 1 84 ? 7.998 -3.517 -18.837 1.00 97.06 84 GLU A O 1
ATOM 637 N N . THR A 1 85 ? 7.456 -3.325 -16.662 1.00 97.75 85 THR A N 1
ATOM 638 C CA . THR A 1 85 ? 8.509 -2.344 -16.357 1.00 97.75 85 THR A CA 1
ATOM 639 C C . THR A 1 85 ? 9.899 -2.910 -16.637 1.00 97.75 85 THR A C 1
ATOM 641 O O . THR A 1 85 ? 10.720 -2.220 -17.243 1.00 97.75 85 THR A O 1
ATOM 644 N N . GLY A 1 86 ? 10.145 -4.186 -16.318 1.00 97.25 86 GLY A N 1
ATOM 645 C CA . GLY A 1 86 ? 11.404 -4.860 -16.644 1.00 97.25 86 GLY A CA 1
ATOM 646 C C . GLY A 1 86 ? 11.646 -4.986 -18.154 1.00 97.25 86 GLY A C 1
ATOM 647 O O . GLY A 1 86 ? 12.755 -4.731 -18.639 1.00 97.25 86 GLY A O 1
ATOM 648 N N . TYR A 1 87 ? 10.612 -5.328 -18.929 1.00 97.44 87 TYR A N 1
ATOM 649 C CA . TYR A 1 87 ? 10.715 -5.405 -20.389 1.00 97.44 87 TYR A CA 1
ATOM 650 C C . TYR A 1 87 ? 10.994 -4.035 -21.021 1.00 97.44 87 TYR A C 1
ATOM 652 O O . TYR A 1 87 ? 11.904 -3.903 -21.850 1.00 97.44 87 TYR A O 1
ATOM 660 N N . ILE A 1 88 ? 10.261 -3.001 -20.598 1.00 97.94 88 ILE A N 1
ATOM 661 C CA . ILE A 1 88 ? 10.451 -1.620 -21.057 1.00 97.94 88 ILE A CA 1
ATOM 662 C C . ILE A 1 88 ? 11.865 -1.142 -20.720 1.00 97.94 88 ILE A C 1
ATOM 664 O O . ILE A 1 88 ? 12.572 -0.657 -21.605 1.00 97.94 88 ILE A O 1
ATOM 668 N N . GLN A 1 89 ? 12.322 -1.355 -19.483 1.00 98.31 89 GLN A N 1
ATOM 669 C CA . GLN A 1 89 ? 13.674 -1.004 -19.053 1.00 98.31 89 GLN A CA 1
ATOM 670 C C . GLN A 1 89 ? 14.734 -1.652 -19.955 1.00 98.31 89 GLN A C 1
ATOM 672 O O . GLN A 1 89 ? 15.646 -0.973 -20.431 1.00 98.31 89 GLN A O 1
ATOM 677 N N . ARG A 1 90 ? 14.605 -2.949 -20.264 1.00 98.06 90 ARG A N 1
ATOM 678 C CA . ARG A 1 90 ? 15.551 -3.651 -21.147 1.00 98.06 90 ARG A CA 1
ATOM 679 C C . ARG A 1 90 ? 15.563 -3.070 -22.561 1.00 98.06 90 ARG A C 1
ATOM 681 O O . ARG A 1 90 ? 16.640 -2.932 -23.144 1.00 98.06 90 ARG A O 1
ATOM 688 N N . ARG A 1 91 ? 14.398 -2.727 -23.119 1.00 98.06 91 ARG A N 1
ATOM 689 C CA . ARG A 1 91 ? 14.296 -2.088 -24.442 1.00 98.06 91 ARG A CA 1
ATOM 690 C C . ARG A 1 91 ? 14.973 -0.722 -24.460 1.00 98.06 91 ARG A C 1
ATOM 692 O O . ARG A 1 91 ? 15.763 -0.468 -25.366 1.00 98.06 91 ARG A O 1
ATOM 699 N N . LEU A 1 92 ? 14.718 0.105 -23.447 1.00 98.12 92 LEU A N 1
ATOM 700 C CA . LEU A 1 92 ? 15.334 1.425 -23.303 1.00 98.12 92 LEU A CA 1
ATOM 701 C C . LEU A 1 92 ? 16.862 1.323 -23.226 1.00 98.12 92 LEU A C 1
ATOM 703 O O . LEU A 1 92 ? 17.562 1.995 -23.980 1.00 98.12 92 LEU A O 1
ATOM 707 N N . ILE A 1 93 ? 17.388 0.412 -22.402 1.00 97.94 93 ILE A N 1
ATOM 708 C CA . ILE A 1 93 ? 18.836 0.173 -22.301 1.00 97.94 93 ILE A CA 1
ATOM 709 C C . ILE A 1 93 ? 19.413 -0.255 -23.656 1.00 97.94 93 ILE A C 1
ATOM 711 O O . ILE A 1 93 ? 20.447 0.254 -24.079 1.00 97.94 93 ILE A O 1
ATOM 715 N N . LYS A 1 94 ? 18.762 -1.180 -24.371 1.00 98.06 94 LYS A N 1
ATOM 716 C CA . LYS A 1 94 ? 19.260 -1.651 -25.674 1.00 98.06 94 LYS A CA 1
ATOM 717 C C . LYS A 1 94 ? 19.208 -0.583 -26.767 1.00 98.06 94 LYS A C 1
ATOM 719 O O . LYS A 1 94 ? 20.056 -0.646 -27.652 1.00 98.06 94 LYS A O 1
ATOM 724 N N . ALA A 1 95 ? 18.271 0.361 -26.694 1.00 97.06 95 ALA A N 1
ATOM 725 C CA . ALA A 1 95 ? 18.181 1.488 -27.618 1.00 97.06 95 ALA A CA 1
ATOM 726 C C . ALA A 1 95 ? 19.249 2.560 -27.348 1.00 97.06 95 ALA A C 1
ATOM 728 O O . ALA A 1 95 ? 19.767 3.146 -28.289 1.00 97.06 95 ALA A O 1
ATOM 729 N N . MET A 1 96 ? 19.600 2.798 -26.079 1.00 96.19 96 MET A N 1
ATOM 730 C CA . MET A 1 96 ? 20.505 3.890 -25.691 1.00 96.19 96 MET A CA 1
ATOM 731 C C . MET A 1 96 ? 21.955 3.459 -25.443 1.00 96.19 96 MET A C 1
ATOM 733 O O . MET A 1 96 ? 22.819 4.315 -25.306 1.00 96.19 96 MET A O 1
ATOM 737 N N . LYS A 1 97 ? 22.261 2.154 -25.403 1.00 95.44 97 LYS A N 1
ATOM 738 C CA . LYS A 1 97 ? 23.604 1.643 -25.049 1.00 95.44 97 LYS A CA 1
ATOM 739 C C . LYS A 1 97 ? 24.755 2.115 -25.954 1.00 95.44 97 LYS A C 1
ATOM 741 O O . LYS A 1 97 ? 25.902 1.940 -25.564 1.00 95.44 97 LYS A O 1
ATOM 746 N N . SER A 1 98 ? 24.474 2.591 -27.169 1.00 94.56 98 SER A N 1
ATOM 747 C CA . SER A 1 98 ? 25.491 3.114 -28.094 1.00 94.56 98 SER A CA 1
ATOM 748 C C . SER A 1 98 ? 25.851 4.568 -27.800 1.00 94.56 98 SER A C 1
ATOM 750 O O . SER A 1 98 ? 26.964 4.992 -28.087 1.00 94.56 98 SER A O 1
ATOM 752 N N . VAL A 1 99 ? 24.933 5.329 -27.197 1.00 95.12 99 VAL A N 1
ATOM 753 C CA . VAL A 1 99 ? 25.141 6.748 -26.913 1.00 95.12 99 VAL A CA 1
ATOM 754 C C . VAL A 1 99 ? 26.174 6.903 -25.796 1.00 95.12 99 VAL A C 1
ATOM 756 O O . VAL A 1 99 ? 25.970 6.425 -24.681 1.00 95.12 99 VAL A O 1
ATOM 759 N N . MET A 1 100 ? 27.261 7.625 -26.067 1.00 95.44 100 MET A N 1
ATOM 760 C CA . MET A 1 100 ? 28.261 8.014 -25.069 1.00 95.44 100 MET A CA 1
ATOM 761 C C . MET A 1 100 ? 28.809 9.423 -25.330 1.00 95.44 100 MET A C 1
ATOM 763 O O . MET A 1 100 ? 28.849 9.890 -26.471 1.00 95.44 100 MET A O 1
ATOM 767 N N . VAL A 1 101 ? 29.274 10.089 -24.272 1.00 96.50 101 VAL A N 1
ATOM 768 C CA . VAL A 1 101 ? 29.962 11.386 -24.365 1.00 96.50 101 VAL A CA 1
ATOM 769 C C . VAL A 1 101 ? 31.401 11.160 -24.838 1.00 96.50 101 VAL A C 1
ATOM 771 O O . VAL A 1 101 ? 32.107 10.305 -24.302 1.00 96.50 101 VAL A O 1
ATOM 774 N N . LYS A 1 102 ? 31.832 11.888 -25.872 1.00 96.69 102 LYS A N 1
ATOM 775 C CA . LYS A 1 102 ? 33.200 11.848 -26.412 1.00 96.69 102 LYS A CA 1
ATOM 776 C C . LYS A 1 102 ? 34.082 12.909 -25.736 1.00 96.69 102 LYS A C 1
ATOM 778 O O . LYS A 1 102 ? 33.580 13.797 -25.054 1.00 96.69 102 LYS A O 1
ATOM 783 N N . TYR A 1 103 ? 35.401 12.831 -25.938 1.00 94.88 103 TYR A N 1
ATOM 784 C CA . TYR A 1 103 ? 36.378 13.758 -25.334 1.00 94.88 103 TYR A CA 1
ATOM 785 C C . TYR A 1 103 ? 36.156 15.233 -25.698 1.00 94.88 103 TYR A C 1
ATOM 787 O O . TYR A 1 103 ? 36.582 16.112 -24.958 1.00 94.88 103 TYR A O 1
ATOM 795 N N . ASP A 1 104 ? 35.471 15.503 -26.810 1.00 95.31 104 ASP A N 1
ATOM 796 C CA . ASP A 1 104 ? 35.085 16.850 -27.240 1.00 95.31 104 ASP A CA 1
ATOM 797 C C . ASP A 1 104 ? 33.792 17.366 -26.575 1.00 95.31 104 ASP A C 1
ATOM 799 O O . ASP A 1 104 ? 33.281 18.419 -26.947 1.00 95.31 104 ASP A O 1
ATOM 803 N N . GLY A 1 105 ? 33.242 16.624 -25.608 1.00 94.56 105 GLY A N 1
ATOM 804 C CA . GLY A 1 105 ? 32.021 16.974 -24.883 1.00 94.56 105 GLY A CA 1
ATOM 805 C C . GLY A 1 105 ? 30.722 16.673 -25.635 1.00 94.56 105 GLY A C 1
ATOM 806 O O . GLY A 1 105 ? 29.644 16.925 -25.099 1.00 94.56 105 GLY A O 1
ATOM 807 N N . THR A 1 106 ? 30.776 16.114 -26.849 1.00 95.00 106 THR A N 1
ATOM 808 C CA . THR A 1 106 ? 29.569 15.797 -27.630 1.00 95.00 106 THR A CA 1
ATOM 809 C C . THR A 1 106 ? 29.052 14.380 -27.351 1.00 95.00 106 THR A C 1
ATOM 811 O O . THR A 1 106 ? 29.834 13.446 -27.163 1.00 95.00 106 THR A O 1
ATOM 814 N N . ALA A 1 107 ? 27.728 14.188 -27.332 1.00 93.31 107 ALA A N 1
ATOM 815 C CA . ALA A 1 107 ? 27.103 12.867 -27.216 1.00 93.31 107 ALA A CA 1
ATOM 816 C C . ALA A 1 107 ? 26.897 12.250 -28.607 1.00 93.31 107 ALA A C 1
ATOM 818 O O . ALA A 1 107 ? 26.288 12.870 -29.479 1.00 93.31 107 ALA A O 1
ATOM 819 N N . ARG A 1 108 ? 27.410 11.035 -28.826 1.00 90.81 108 ARG A N 1
ATOM 820 C CA . ARG A 1 108 ? 27.326 10.324 -30.115 1.00 90.81 108 ARG A CA 1
ATOM 821 C C . ARG A 1 108 ? 27.025 8.844 -29.903 1.00 90.81 108 ARG A C 1
ATOM 823 O O . ARG A 1 108 ? 27.391 8.304 -28.861 1.00 90.81 108 ARG A O 1
ATOM 830 N N . ASN A 1 109 ? 26.386 8.227 -30.897 1.00 85.56 109 ASN A N 1
ATOM 831 C CA . ASN A 1 109 ? 26.226 6.772 -31.000 1.00 85.56 109 ASN A CA 1
ATOM 832 C C . ASN A 1 109 ? 27.534 6.058 -31.364 1.00 85.56 109 ASN A C 1
ATOM 834 O O . ASN A 1 109 ? 28.476 6.741 -31.834 1.00 85.56 109 ASN A O 1
#

Organism: NCBI:txid392030

Secondary structure (DSSP, 8-state):
-HHHHHTS-TT-HHHHHHHTTSS--HHHHHHHHT--EEEEETTEEEEEEEE-S-TTT---HHHHHHHHHHHHHHHHHHHHHHHHHHHHHHHHHHHHTT-EE-TTS-EE-

Sequence (109 aa):
GSSAQRSLSDFNQFKAMVVSGAKGLSINISQVIACVGQQNVEGKRIPFGFVENSYLQGLTTVEFYFHVMGGRESLIDTAVKTAETGYIQRRLIKAMKSVMVKYDGTARN

Radius of gyration: 22.34 Å; chains: 1; bounding box: 58×30×54 Å

InterPro domains:
  IPR007081 RNA polymerase Rpb1, domain 5 [PF04998] (58-109)
  IPR038120 RNA polymerase Rpb1, funnel domain superfamily [G3DSA:1.10.132.30] (1-50)
  IPR045867 DNA-directed RNA polymerase, subunit beta-prime [PTHR19376] (3-109)